Protein AF-A0A2S7XS72-F1 (afdb_monomer_lite)

Organism: NCBI:txid61644

Radius of gyration: 23.86 Å; chains: 1; bounding box: 49×43×91 Å

Secondary structure (DSSP, 8-state):
--------------------HHHHHHHHHHHHHHHHHHHHHHHH---HHHHHHHHHHHHHHHHHHHHHHHHHHHH--SS--BHHHHHHHHHHHHHHHHHHHHHHTSBTB--SSS---HHHHHHHHHHHHHHHHHHHHHHHHS-TT-B--HHHHHHHHHHHHHHHHHHHHHHHHHHHHHHHHT-

Foldseek 3Di:
DDDDDPPPPPPPPPPPPPPPPVNVVVVVVVVVVVVCVVCVCVPPPPDPVVCLVVVLVVLVVLLVVLQVLLCCLVVVDDDFRFPLSLLSNLLSPLLSLLSVVLNCLDPPHPCPDHHRDNVLSVLSNVVSVVSNVVSVVCSVPDDRRDGDDPVVSVVSNVVSVVVSVVSVCVSVVVVVVVVVVVD

pLDDT: mean 79.17, std 13.43, range [42.12, 94.75]

Structure (mmCIF, N/CA/C/O backbone):
data_AF-A0A2S7XS72-F1
#
_entry.id   AF-A0A2S7XS72-F1
#
loop_
_atom_site.group_PDB
_atom_site.id
_atom_site.type_symbol
_atom_site.label_atom_id
_atom_site.label_alt_id
_atom_site.label_comp_id
_atom_site.label_asym_id
_atom_site.label_entity_id
_atom_site.label_seq_id
_atom_site.pdbx_PDB_ins_code
_atom_site.Cartn_x
_atom_site.Cartn_y
_atom_site.Cartn_z
_atom_site.occupancy
_atom_site.B_iso_or_equiv
_atom_site.auth_seq_id
_atom_site.auth_comp_id
_atom_site.auth_asym_id
_atom_site.auth_atom_id
_atom_site.pdbx_PDB_model_num
ATOM 1 N N . MET A 1 1 ? 2.574 -27.743 67.002 1.00 42.66 1 MET A N 1
ATOM 2 C CA . MET A 1 1 ? 2.248 -29.059 66.404 1.00 42.66 1 MET A CA 1
ATOM 3 C C . MET A 1 1 ? 0.802 -28.981 65.939 1.00 42.66 1 MET A C 1
ATOM 5 O O . MET A 1 1 ? -0.018 -28.648 66.768 1.00 42.66 1 MET A O 1
ATOM 9 N N . ILE A 1 2 ? 0.384 -29.166 64.693 1.00 43.47 2 ILE A N 1
ATOM 10 C CA . ILE A 1 2 ? 1.006 -29.658 63.467 1.00 43.47 2 ILE A CA 1
ATOM 11 C C . ILE A 1 2 ? 0.304 -28.938 62.300 1.00 43.47 2 ILE A C 1
ATOM 13 O O . ILE A 1 2 ? -0.896 -28.690 62.316 1.00 43.47 2 ILE A O 1
ATOM 17 N N . TRP A 1 3 ? 1.128 -28.591 61.325 1.00 42.12 3 TRP A N 1
ATOM 18 C CA . TRP A 1 3 ? 0.842 -28.132 59.975 1.00 42.12 3 TRP A CA 1
ATOM 19 C C . TRP A 1 3 ? -0.064 -29.130 59.224 1.00 42.12 3 TRP A C 1
ATOM 21 O O . TRP A 1 3 ? 0.195 -30.327 59.277 1.00 42.12 3 TRP A O 1
ATOM 31 N N . SER A 1 4 ? -1.065 -28.678 58.470 1.00 50.19 4 SER A N 1
ATOM 32 C CA . SER A 1 4 ? -1.656 -29.501 57.403 1.00 50.19 4 SER A CA 1
ATOM 33 C C . SER A 1 4 ? -2.056 -28.606 56.239 1.00 50.19 4 SER A C 1
ATOM 35 O O . SER A 1 4 ? -3.188 -28.139 56.134 1.00 50.19 4 SER A O 1
ATOM 37 N N . SER A 1 5 ? -1.076 -28.345 55.378 1.00 50.75 5 SER A N 1
ATOM 38 C CA . SER A 1 5 ? -1.251 -27.731 54.070 1.00 50.75 5 SER A CA 1
ATOM 39 C C . SER A 1 5 ? -2.105 -28.628 53.171 1.00 50.75 5 SER A C 1
ATOM 41 O O . SER A 1 5 ? -1.666 -29.704 52.763 1.00 50.75 5 SER A O 1
ATOM 43 N N . ALA A 1 6 ? -3.294 -28.170 52.798 1.00 50.50 6 ALA A N 1
ATOM 44 C CA . ALA A 1 6 ? -3.946 -28.664 51.596 1.00 50.50 6 ALA A CA 1
ATOM 45 C C . ALA A 1 6 ? -3.226 -28.033 50.395 1.00 50.50 6 ALA A C 1
ATOM 47 O O . ALA A 1 6 ? -3.453 -26.873 50.054 1.00 50.50 6 ALA A O 1
ATOM 48 N N . SER A 1 7 ? -2.298 -28.772 49.793 1.00 51.66 7 SER A N 1
ATOM 49 C CA . SER A 1 7 ? -1.716 -28.427 48.502 1.00 51.66 7 SER A CA 1
ATOM 50 C C . SER A 1 7 ? -2.795 -28.574 47.431 1.00 51.66 7 SER A C 1
ATOM 52 O O . SER A 1 7 ? -3.026 -29.664 46.911 1.00 51.66 7 SER A O 1
ATOM 54 N N . SER A 1 8 ? -3.467 -27.471 47.087 1.00 51.75 8 SER A N 1
ATOM 55 C CA . SER A 1 8 ? -4.201 -27.396 45.827 1.00 51.75 8 SER A CA 1
ATOM 56 C C . SER A 1 8 ? -3.170 -27.498 44.707 1.00 51.75 8 SER A C 1
ATOM 58 O O . SER A 1 8 ? -2.442 -26.545 44.418 1.00 51.75 8 SER A O 1
ATOM 60 N N . THR A 1 9 ? -3.061 -28.676 44.112 1.00 53.25 9 THR A N 1
ATOM 61 C CA . THR A 1 9 ? -2.373 -28.871 42.844 1.00 53.25 9 THR A CA 1
ATOM 62 C C . THR A 1 9 ? -3.156 -28.103 41.782 1.00 53.25 9 THR A C 1
ATOM 64 O O . THR A 1 9 ? -4.076 -28.618 41.153 1.00 53.25 9 THR A O 1
ATOM 67 N N . ASP A 1 10 ? -2.814 -26.821 41.643 1.00 52.22 10 ASP A N 1
ATOM 68 C CA . ASP A 1 10 ? -3.204 -25.952 40.539 1.00 52.22 10 ASP A CA 1
ATOM 69 C C . ASP A 1 10 ? -2.641 -26.566 39.256 1.00 52.22 10 ASP A C 1
ATOM 71 O O . ASP A 1 10 ? -1.489 -26.358 38.862 1.00 52.22 10 ASP A O 1
ATOM 75 N N . ASN A 1 11 ? -3.450 -27.442 38.669 1.00 55.41 11 ASN A N 1
ATOM 76 C CA . ASN A 1 11 ? -3.185 -28.122 37.423 1.00 55.41 11 ASN A CA 1
ATOM 77 C C . ASN A 1 11 ? -3.363 -27.083 36.312 1.00 55.41 11 ASN A C 1
ATOM 79 O O . ASN A 1 11 ? -4.403 -27.019 35.656 1.00 55.41 11 ASN A O 1
ATOM 83 N N . LYS A 1 12 ? -2.365 -26.206 36.150 1.00 56.06 12 LYS A N 1
ATOM 84 C CA . LYS A 1 12 ? -2.318 -25.253 35.043 1.00 56.06 12 LYS A CA 1
ATOM 85 C C . LYS A 1 12 ? -2.417 -26.066 33.756 1.00 56.06 12 LYS A C 1
ATOM 87 O O . LYS A 1 12 ? -1.529 -26.887 33.515 1.00 56.06 12 LYS A O 1
ATOM 92 N N . PRO A 1 13 ? -3.460 -25.876 32.929 1.00 51.66 13 PRO A N 1
ATOM 93 C CA . PRO A 1 13 ? -3.551 -26.589 31.674 1.00 51.66 13 PRO A CA 1
ATOM 94 C C . PRO A 1 13 ? -2.324 -26.203 30.857 1.00 51.66 13 PRO A C 1
ATOM 96 O O . PRO A 1 13 ? -2.136 -25.039 30.490 1.00 51.66 13 PRO A O 1
ATOM 99 N N . THR A 1 14 ? -1.456 -27.182 30.618 1.00 56.00 14 THR A N 1
ATOM 100 C CA . THR A 1 14 ? -0.403 -27.077 29.622 1.00 56.00 14 THR A CA 1
ATOM 101 C C . THR A 1 14 ? -1.115 -26.709 28.331 1.00 56.00 14 THR A C 1
ATOM 103 O O . THR A 1 14 ? -1.882 -27.497 27.794 1.00 56.00 14 THR A O 1
ATOM 106 N N . ARG A 1 15 ? -0.955 -25.470 27.857 1.00 55.81 15 ARG A N 1
ATOM 107 C CA . ARG A 1 15 ? -1.409 -25.086 26.520 1.00 55.81 15 ARG A CA 1
ATOM 108 C C . ARG A 1 15 ? -0.507 -25.820 25.539 1.00 55.81 15 ARG A C 1
ATOM 110 O O . ARG A 1 15 ? 0.493 -25.279 25.081 1.00 55.81 15 ARG A O 1
ATOM 117 N N . HIS A 1 16 ? -0.806 -27.089 25.289 1.00 55.47 16 HIS A N 1
ATOM 118 C CA . HIS A 1 16 ? -0.237 -27.816 24.175 1.00 55.47 16 HIS A CA 1
ATOM 119 C C . HIS A 1 16 ? -0.634 -27.031 22.928 1.00 55.47 16 HIS A C 1
ATOM 121 O O . HIS A 1 16 ? -1.815 -26.881 22.617 1.00 55.47 16 HIS A O 1
ATOM 127 N N . LEU A 1 17 ? 0.380 -26.446 22.294 1.00 62.31 17 LEU A N 1
ATOM 128 C CA . LEU A 1 17 ? 0.328 -25.663 21.069 1.00 62.31 17 LEU A CA 1
ATOM 129 C C . LEU A 1 17 ? -0.062 -26.581 19.896 1.00 62.31 17 LEU A C 1
ATOM 131 O O . LEU A 1 17 ? 0.704 -26.771 18.957 1.00 62.31 17 LEU A O 1
ATOM 135 N N . PHE A 1 18 ? -1.233 -27.216 19.964 1.00 62.03 18 PHE A N 1
ATOM 136 C CA . PHE A 1 18 ? -1.832 -27.866 18.812 1.00 62.03 18 PHE A CA 1
ATOM 137 C C . PHE A 1 18 ? -2.265 -26.745 17.878 1.00 62.03 18 PHE A C 1
ATOM 139 O O . PHE A 1 18 ? -3.295 -26.106 18.090 1.00 62.03 18 PHE A O 1
ATOM 146 N N . LEU A 1 19 ? -1.435 -26.469 16.871 1.00 69.12 19 LEU A N 1
ATOM 147 C CA . LEU A 1 19 ? -1.840 -25.669 15.723 1.00 69.12 19 LEU A CA 1
ATOM 148 C C . LEU A 1 19 ? -3.144 -26.287 15.200 1.00 69.12 19 LEU A C 1
ATOM 150 O O . LEU A 1 19 ? -3.142 -27.468 14.838 1.00 69.12 19 LEU A O 1
ATOM 154 N N . PRO A 1 20 ? -4.273 -25.558 15.232 1.00 84.75 20 PRO A N 1
ATOM 155 C CA . PRO A 1 20 ? -5.549 -26.144 14.869 1.00 84.75 20 PRO A CA 1
ATOM 156 C C . PRO A 1 20 ? -5.460 -26.604 13.413 1.00 84.75 20 PRO A C 1
ATOM 158 O O . PRO A 1 20 ? -4.978 -25.862 12.562 1.00 84.75 20 PRO A O 1
ATOM 161 N N . LEU A 1 21 ? -5.923 -27.823 13.125 1.00 82.06 21 LEU A N 1
ATOM 162 C CA . LEU A 1 21 ? -5.938 -28.417 11.782 1.00 82.06 21 LEU A CA 1
ATOM 163 C C . LEU A 1 21 ? -6.332 -27.438 10.646 1.00 82.06 21 LEU A C 1
ATOM 165 O O . LEU A 1 21 ? -5.650 -27.442 9.621 1.00 82.06 21 LEU A O 1
ATOM 169 N N . PRO A 1 22 ? -7.343 -26.548 10.795 1.00 83.25 22 PRO A N 1
ATOM 170 C CA . PRO A 1 22 ? -7.648 -25.544 9.768 1.00 83.25 22 PRO A CA 1
ATOM 171 C C . PRO A 1 22 ? -6.499 -24.572 9.463 1.00 83.25 22 PRO A C 1
ATOM 173 O O . PRO A 1 22 ? -6.347 -24.172 8.313 1.00 83.25 22 PRO A O 1
ATOM 176 N N . LEU A 1 23 ? -5.665 -24.220 10.444 1.00 83.69 23 LEU A N 1
ATOM 177 C CA . LEU A 1 23 ? -4.516 -23.336 10.243 1.00 83.69 23 LEU A CA 1
ATOM 178 C C . LEU A 1 23 ? -3.431 -24.022 9.404 1.00 83.69 23 LEU A C 1
ATOM 180 O O . LEU A 1 23 ? -2.864 -23.405 8.509 1.00 83.69 23 LEU A O 1
ATOM 184 N N . LEU A 1 24 ? -3.186 -25.314 9.638 1.00 86.94 24 LEU A N 1
ATOM 185 C CA . LEU A 1 24 ? -2.245 -26.100 8.832 1.00 86.94 24 LEU A CA 1
ATOM 186 C C . LEU A 1 24 ? -2.716 -26.219 7.377 1.00 86.94 24 LEU A C 1
ATOM 188 O O . LEU A 1 24 ? -1.912 -26.087 6.457 1.00 86.94 24 LEU A O 1
ATOM 192 N N . ILE A 1 25 ? -4.023 -26.401 7.164 1.00 88.56 25 ILE A N 1
ATOM 193 C CA . ILE A 1 25 ? -4.627 -26.427 5.825 1.00 88.56 25 ILE A CA 1
ATOM 194 C C . ILE A 1 25 ? -4.481 -25.061 5.143 1.00 88.56 25 ILE A C 1
ATOM 196 O O . ILE A 1 25 ? -4.066 -25.000 3.988 1.00 88.56 25 ILE A O 1
ATOM 200 N N . GLN A 1 26 ? -4.766 -23.964 5.851 1.00 84.94 26 GLN A N 1
ATOM 201 C CA . GLN A 1 26 ? -4.586 -22.605 5.331 1.00 84.94 26 GLN A CA 1
ATOM 202 C C . GLN A 1 26 ? -3.127 -22.324 4.951 1.00 84.94 26 GLN A C 1
ATOM 204 O O . GLN A 1 26 ? -2.874 -21.789 3.872 1.00 84.94 26 GLN A O 1
ATOM 209 N N . MET A 1 27 ? -2.168 -22.728 5.791 1.00 87.69 27 MET A N 1
ATOM 210 C CA . MET A 1 27 ? -0.738 -22.595 5.496 1.00 87.69 27 MET A CA 1
ATOM 211 C C . MET A 1 27 ? -0.342 -23.417 4.266 1.00 87.69 27 MET A C 1
ATOM 213 O O . MET A 1 27 ? 0.329 -22.895 3.380 1.00 87.69 27 MET A O 1
ATOM 217 N N . GLY A 1 28 ? -0.796 -24.670 4.170 1.00 90.88 28 GLY A N 1
ATOM 218 C CA . GLY A 1 28 ? -0.526 -25.528 3.016 1.00 90.88 28 GLY A CA 1
ATOM 219 C C . GLY A 1 28 ? -1.088 -24.959 1.712 1.00 90.88 28 GLY A C 1
ATOM 220 O O . GLY A 1 28 ? -0.399 -24.956 0.696 1.00 90.88 28 GLY A O 1
ATOM 221 N N . LEU A 1 29 ? -2.304 -24.411 1.748 1.00 90.81 29 LEU A N 1
ATOM 222 C CA . LEU A 1 29 ? -2.950 -23.804 0.584 1.00 90.81 29 LEU A CA 1
ATOM 223 C C . LEU A 1 29 ? -2.238 -22.512 0.157 1.00 90.81 29 LEU A C 1
ATOM 225 O O . LEU A 1 29 ? -1.989 -22.319 -1.031 1.00 90.81 29 LEU A O 1
ATOM 229 N N . ALA A 1 30 ? -1.834 -21.670 1.114 1.00 87.75 30 ALA A N 1
ATOM 230 C CA . ALA A 1 30 ? -1.057 -20.463 0.839 1.00 87.75 30 ALA A CA 1
ATOM 231 C C . ALA A 1 30 ? 0.314 -20.785 0.216 1.00 87.75 30 ALA A C 1
ATOM 233 O O . ALA A 1 30 ? 0.698 -20.167 -0.776 1.00 87.75 30 ALA A O 1
ATOM 234 N N . VAL A 1 31 ? 1.027 -21.783 0.751 1.00 92.00 31 VAL A N 1
ATOM 235 C CA . VAL A 1 31 ? 2.312 -22.244 0.200 1.00 92.00 31 VAL A CA 1
ATOM 236 C C . VAL A 1 31 ? 2.124 -22.865 -1.184 1.00 92.00 31 VAL A C 1
ATOM 238 O O . VAL A 1 31 ? 2.888 -22.559 -2.095 1.00 92.00 31 VAL A O 1
ATOM 241 N N . GLY A 1 32 ? 1.092 -23.691 -1.372 1.00 91.69 32 GLY A N 1
ATOM 242 C CA . GLY A 1 32 ? 0.774 -24.295 -2.666 1.00 91.69 32 GLY A CA 1
ATOM 243 C C . GLY A 1 32 ? 0.473 -23.247 -3.738 1.00 91.69 32 GLY A C 1
ATOM 244 O O . GLY A 1 32 ? 1.019 -23.321 -4.836 1.00 91.69 32 GLY A O 1
ATOM 245 N N . LEU A 1 33 ? -0.325 -22.229 -3.403 1.00 88.88 33 LEU A N 1
ATOM 246 C CA . LEU A 1 33 ? -0.602 -21.103 -4.295 1.00 88.88 33 LEU A CA 1
ATOM 247 C C . LEU A 1 33 ? 0.670 -20.302 -4.608 1.00 88.88 33 LEU A C 1
ATOM 249 O O . LEU A 1 33 ? 0.903 -19.962 -5.764 1.00 88.88 33 LEU A O 1
ATOM 253 N N . PHE A 1 34 ? 1.511 -20.031 -3.605 1.00 86.62 34 PHE A N 1
ATOM 254 C CA . PHE A 1 34 ? 2.785 -19.335 -3.801 1.00 86.62 34 PHE A CA 1
ATOM 255 C C . PHE A 1 34 ? 3.711 -20.094 -4.761 1.00 86.62 34 PHE A C 1
ATOM 257 O O . PHE A 1 34 ? 4.247 -19.503 -5.698 1.00 86.62 34 PHE A O 1
ATOM 264 N N . LEU A 1 35 ? 3.858 -21.409 -4.569 1.00 88.81 35 LEU A N 1
ATOM 265 C CA . LEU A 1 35 ? 4.661 -22.261 -5.446 1.00 88.81 35 LEU A CA 1
ATOM 266 C C . LEU A 1 35 ? 4.087 -22.319 -6.862 1.00 88.81 35 LEU A C 1
ATOM 268 O O . LEU A 1 35 ? 4.847 -22.210 -7.818 1.00 88.81 35 LEU A O 1
ATOM 272 N N . LEU A 1 36 ? 2.764 -22.436 -7.003 1.00 86.69 36 LEU A N 1
ATOM 273 C CA . LEU A 1 36 ? 2.092 -22.421 -8.302 1.00 86.69 36 LEU A CA 1
ATOM 274 C C . LEU A 1 36 ? 2.396 -21.127 -9.067 1.00 86.69 36 LEU A C 1
ATOM 276 O O . LEU A 1 36 ? 2.786 -21.189 -10.228 1.00 86.69 36 LEU A O 1
ATOM 280 N N . VAL A 1 37 ? 2.259 -19.969 -8.415 1.00 83.00 37 VAL A N 1
ATOM 281 C CA . VAL A 1 37 ? 2.525 -18.656 -9.028 1.00 83.00 37 VAL A CA 1
ATOM 282 C C . VAL A 1 37 ? 4.001 -18.500 -9.401 1.00 83.00 37 VAL A C 1
ATOM 284 O O . VAL A 1 37 ? 4.295 -17.933 -10.447 1.00 83.00 37 VAL A O 1
ATOM 287 N N . MET A 1 38 ? 4.925 -19.031 -8.595 1.00 81.12 38 MET A N 1
ATOM 288 C CA . MET A 1 38 ? 6.363 -19.028 -8.901 1.00 81.12 38 MET A CA 1
ATOM 289 C C . MET A 1 38 ? 6.734 -19.951 -10.069 1.00 81.12 38 MET A C 1
ATOM 291 O O . MET A 1 38 ? 7.652 -19.638 -10.823 1.00 81.12 38 MET A O 1
ATOM 295 N N . LEU A 1 39 ? 6.042 -21.082 -10.229 1.00 82.56 39 LEU A N 1
ATOM 296 C CA . LEU A 1 39 ? 6.312 -22.056 -11.291 1.00 82.56 39 LEU A CA 1
ATOM 297 C C . LEU A 1 39 ? 5.618 -21.703 -12.612 1.00 82.56 39 LEU A C 1
ATOM 299 O O . LEU A 1 39 ? 6.140 -22.037 -13.669 1.00 82.56 39 LEU A O 1
ATOM 303 N N . LEU A 1 40 ? 4.475 -21.013 -12.580 1.00 79.94 40 LEU A N 1
ATOM 304 C CA . LEU A 1 40 ? 3.679 -20.669 -13.765 1.00 79.94 40 LEU A CA 1
ATOM 305 C C . LEU A 1 40 ? 4.493 -20.027 -14.914 1.00 79.94 40 LEU A C 1
ATOM 307 O O . LEU A 1 40 ? 4.327 -20.466 -16.053 1.00 79.94 40 LEU A O 1
ATOM 311 N N . PRO A 1 41 ? 5.396 -19.052 -14.669 1.00 73.31 41 PRO A N 1
ATOM 312 C CA . PRO A 1 41 ? 6.177 -18.415 -15.728 1.00 73.31 41 PRO A CA 1
ATOM 313 C C . PRO A 1 41 ? 7.095 -19.402 -16.450 1.00 73.31 41 PRO A C 1
ATOM 315 O O . PRO A 1 41 ? 7.246 -19.315 -17.662 1.00 73.31 41 PRO A O 1
ATOM 318 N N . VAL A 1 42 ? 7.655 -20.369 -15.713 1.00 72.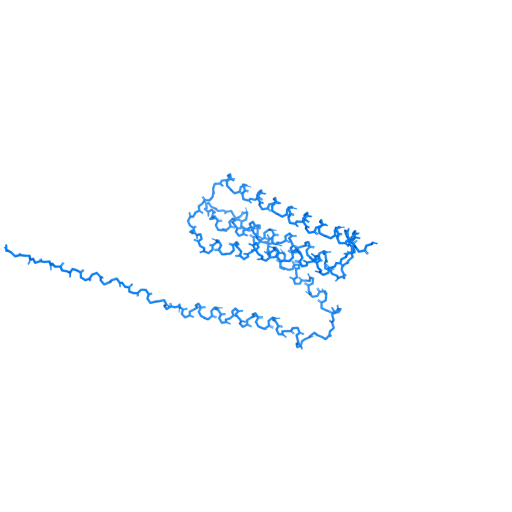31 42 VAL A N 1
ATOM 319 C CA . VAL A 1 42 ? 8.590 -21.377 -16.237 1.00 72.31 42 VAL A CA 1
ATOM 320 C C . VAL A 1 42 ? 7.914 -22.302 -17.250 1.00 72.31 42 VAL A C 1
ATOM 322 O O . VAL A 1 42 ? 8.574 -22.795 -18.158 1.00 72.31 42 VAL A O 1
ATOM 325 N N . PHE A 1 43 ? 6.605 -22.536 -17.115 1.00 68.94 43 PHE A N 1
ATOM 326 C CA . PHE A 1 43 ? 5.867 -23.461 -17.982 1.00 68.94 43 PHE A CA 1
ATOM 327 C C . PHE A 1 43 ? 5.077 -22.784 -19.104 1.00 68.94 43 PHE A C 1
ATOM 329 O O . PHE A 1 43 ? 4.659 -23.472 -20.030 1.00 68.94 43 PHE A O 1
ATOM 336 N N . VAL A 1 44 ? 4.817 -21.477 -19.007 1.00 70.50 44 VAL A N 1
ATOM 337 C CA . VAL A 1 44 ? 3.849 -20.785 -19.880 1.00 70.50 44 VAL A CA 1
ATOM 338 C C . VAL A 1 44 ? 4.485 -19.658 -20.702 1.00 70.50 44 VAL A C 1
ATOM 340 O O . VAL A 1 44 ? 3.903 -19.243 -21.702 1.00 70.50 44 VAL A O 1
ATOM 343 N N . ILE A 1 45 ? 5.656 -19.141 -20.315 1.00 65.25 45 ILE A N 1
ATOM 344 C CA . ILE A 1 45 ? 6.190 -17.890 -20.869 1.00 65.25 45 ILE A CA 1
ATOM 345 C C . ILE A 1 45 ? 7.556 -18.130 -21.518 1.00 65.25 45 ILE A C 1
ATOM 347 O O . ILE A 1 45 ? 8.556 -18.294 -20.827 1.00 65.25 45 ILE A O 1
ATOM 351 N N . GLU A 1 46 ? 7.594 -18.101 -22.852 1.00 65.75 46 GLU A N 1
ATOM 352 C CA . GLU A 1 46 ? 8.834 -18.206 -23.640 1.00 65.75 46 GLU A CA 1
ATOM 353 C C . GLU A 1 46 ? 9.477 -16.835 -23.937 1.00 65.75 46 GLU A C 1
ATOM 355 O O . GLU A 1 46 ? 10.694 -16.762 -24.076 1.00 65.75 46 GLU A O 1
ATOM 360 N N . ASP A 1 47 ? 8.692 -15.743 -23.967 1.00 70.19 47 ASP A N 1
ATOM 361 C CA . ASP A 1 47 ? 9.151 -14.411 -24.398 1.00 70.19 47 ASP A CA 1
ATOM 362 C C . ASP A 1 47 ? 8.802 -13.268 -23.426 1.00 70.19 47 ASP A C 1
ATOM 364 O O . ASP A 1 47 ? 7.657 -13.090 -22.996 1.00 70.19 47 ASP A O 1
ATOM 368 N N . LEU A 1 48 ? 9.792 -12.408 -23.156 1.00 63.66 48 LEU A N 1
ATOM 369 C CA . LEU A 1 48 ? 9.701 -11.288 -22.206 1.00 63.66 48 LEU A CA 1
ATOM 370 C C . LEU A 1 48 ? 8.765 -10.157 -22.685 1.00 63.66 48 LEU A 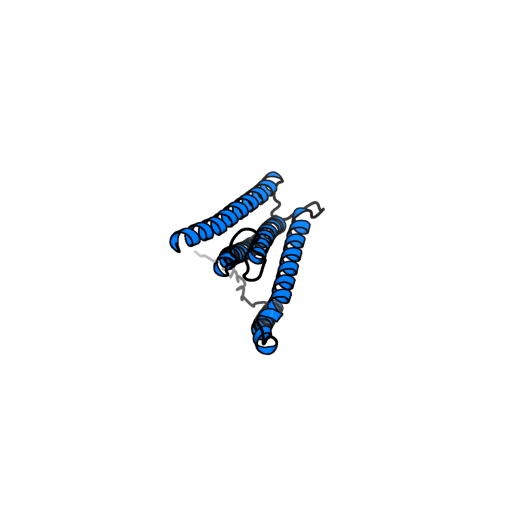C 1
ATOM 372 O O . LEU A 1 48 ? 8.134 -9.481 -21.873 1.00 63.66 48 LEU A O 1
ATOM 376 N N . HIS A 1 49 ? 8.629 -9.972 -24.002 1.00 66.25 49 HIS A N 1
ATOM 377 C CA . HIS A 1 49 ? 7.760 -8.946 -24.594 1.00 66.25 49 HIS A CA 1
ATOM 378 C C . HIS A 1 49 ? 6.269 -9.253 -24.415 1.00 66.25 49 HIS A C 1
ATOM 380 O O . HIS A 1 49 ? 5.473 -8.338 -24.201 1.00 66.25 49 HIS A O 1
ATOM 386 N N . SER A 1 50 ? 5.895 -10.533 -24.443 1.00 70.62 50 SER A N 1
ATOM 387 C CA . SER A 1 50 ? 4.512 -10.980 -24.237 1.00 70.62 50 SER A CA 1
ATOM 388 C C . SER A 1 50 ? 4.088 -10.909 -22.766 1.00 70.62 50 SER A C 1
ATOM 390 O O . SER A 1 50 ? 2.899 -10.815 -22.467 1.00 70.62 50 SER A O 1
ATOM 392 N N . TYR A 1 51 ? 5.049 -10.915 -21.836 1.00 75.69 51 TYR A N 1
ATOM 393 C CA . TYR A 1 51 ? 4.798 -10.849 -20.394 1.00 75.69 51 TYR A CA 1
ATOM 394 C C . TYR A 1 51 ? 4.532 -9.427 -19.882 1.00 75.69 51 TYR A C 1
ATOM 396 O O . TYR A 1 51 ? 3.781 -9.248 -18.925 1.00 75.69 51 TYR A O 1
ATOM 404 N N . LEU A 1 52 ? 5.106 -8.408 -20.527 1.00 78.62 52 LEU A N 1
ATOM 405 C CA . LEU A 1 52 ? 5.047 -7.020 -20.058 1.00 78.62 52 LEU A CA 1
ATOM 406 C C . LEU A 1 52 ? 3.609 -6.475 -19.893 1.00 78.62 52 LEU A C 1
ATOM 408 O O . LEU A 1 52 ? 3.311 -5.893 -18.848 1.00 78.62 52 LEU A O 1
ATOM 412 N N . PRO A 1 53 ? 2.676 -6.688 -20.847 1.00 81.38 53 PRO A N 1
ATOM 413 C CA . PRO A 1 53 ? 1.290 -6.245 -20.687 1.00 81.38 53 PRO A CA 1
ATOM 414 C C . PRO A 1 53 ? 0.560 -6.971 -19.552 1.00 81.38 53 PRO A C 1
ATOM 416 O O . PRO A 1 53 ? -0.205 -6.352 -18.814 1.00 81.38 53 PRO A O 1
ATOM 419 N N . LEU A 1 54 ? 0.814 -8.274 -19.389 1.00 82.62 54 LEU A N 1
ATOM 420 C CA . LEU A 1 54 ? 0.223 -9.078 -18.320 1.00 82.62 54 LEU A CA 1
ATOM 421 C C . LEU A 1 54 ? 0.748 -8.642 -16.947 1.00 82.62 54 LEU A C 1
ATOM 423 O O . LEU A 1 54 ? -0.039 -8.506 -16.013 1.00 82.62 54 LEU A O 1
ATOM 427 N N . HIS A 1 55 ? 2.048 -8.367 -16.835 1.00 81.50 55 HIS A N 1
ATOM 428 C CA . HIS A 1 55 ? 2.666 -7.831 -15.625 1.00 81.50 55 HIS A CA 1
ATOM 429 C C . HIS A 1 55 ? 2.023 -6.502 -15.212 1.00 81.50 55 HIS A C 1
ATOM 431 O O . HIS A 1 55 ? 1.537 -6.381 -14.089 1.00 81.50 55 HIS A O 1
ATOM 437 N N . ASN A 1 56 ? 1.924 -5.552 -16.146 1.00 84.69 56 ASN A N 1
ATOM 438 C CA . ASN A 1 56 ? 1.304 -4.250 -15.894 1.00 84.69 56 ASN A CA 1
ATOM 439 C C . ASN A 1 56 ? -0.179 -4.372 -15.515 1.00 84.69 56 ASN A C 1
ATOM 441 O O . ASN A 1 56 ? -0.658 -3.639 -14.652 1.00 84.69 56 ASN A O 1
ATOM 445 N N . LEU A 1 57 ? -0.915 -5.306 -16.129 1.00 87.56 57 LEU A N 1
ATOM 446 C CA . LEU A 1 57 ? -2.311 -5.567 -15.780 1.00 87.56 57 LEU A CA 1
ATOM 447 C C . LEU A 1 57 ? -2.443 -6.103 -14.350 1.00 87.56 57 LEU A C 1
ATOM 449 O O . LEU A 1 57 ? -3.273 -5.612 -13.587 1.00 87.56 57 LEU A O 1
ATOM 453 N N . LEU A 1 58 ? -1.631 -7.097 -13.978 1.00 86.56 58 LEU A N 1
ATOM 454 C CA . LEU A 1 58 ? -1.629 -7.657 -12.625 1.00 86.56 58 LEU A CA 1
ATOM 455 C C . LEU A 1 58 ? -1.230 -6.609 -11.584 1.00 86.56 58 LEU A C 1
ATOM 457 O O . LEU A 1 58 ? -1.825 -6.555 -10.506 1.00 86.56 58 LEU A O 1
ATOM 461 N N . GLU A 1 59 ? -0.269 -5.751 -11.913 1.00 87.94 59 GLU A N 1
ATOM 462 C CA . GLU A 1 59 ? 0.146 -4.664 -11.036 1.00 87.94 59 GLU A CA 1
ATOM 463 C C . GLU A 1 59 ? -0.969 -3.622 -10.865 1.00 87.94 59 GLU A C 1
ATOM 465 O O . GLU A 1 59 ? -1.321 -3.282 -9.735 1.00 87.94 59 GLU A O 1
ATOM 470 N N . ALA A 1 60 ? -1.636 -3.217 -11.950 1.00 90.06 60 ALA A N 1
ATOM 471 C CA . ALA A 1 60 ? -2.787 -2.315 -11.893 1.00 90.06 60 ALA A CA 1
ATOM 472 C C . ALA A 1 60 ? -3.952 -2.889 -11.067 1.00 90.06 60 ALA A C 1
ATOM 474 O O . ALA A 1 60 ? -4.564 -2.169 -10.273 1.00 90.06 60 ALA A O 1
ATOM 475 N N . LEU A 1 61 ? -4.245 -4.187 -11.204 1.00 92.62 61 LEU A N 1
ATOM 476 C CA . LEU A 1 61 ? -5.263 -4.869 -10.397 1.00 92.62 61 LEU A CA 1
ATOM 477 C C . LEU A 1 61 ? -4.885 -4.899 -8.909 1.00 92.62 61 LEU A C 1
ATOM 479 O O . LEU A 1 61 ? -5.743 -4.661 -8.056 1.00 92.62 61 LEU A O 1
ATOM 483 N N . SER A 1 62 ? -3.611 -5.139 -8.590 1.00 91.94 62 SER A N 1
ATOM 484 C CA . SER A 1 62 ? -3.098 -5.099 -7.214 1.00 91.94 62 SER A CA 1
ATOM 485 C C . SER A 1 62 ? -3.224 -3.699 -6.604 1.00 91.94 62 SER A C 1
ATOM 487 O O . SER A 1 62 ? -3.722 -3.554 -5.485 1.00 91.94 62 SER A O 1
ATOM 489 N N . ILE A 1 63 ? -2.851 -2.655 -7.352 1.00 92.81 63 ILE A N 1
ATOM 490 C CA . ILE A 1 63 ? -2.990 -1.253 -6.931 1.00 92.81 63 ILE A CA 1
ATOM 491 C C . ILE A 1 63 ? -4.466 -0.912 -6.691 1.00 92.81 63 ILE A C 1
ATOM 493 O O . ILE A 1 63 ? -4.808 -0.337 -5.656 1.00 92.81 63 ILE A O 1
ATOM 497 N N . ALA A 1 64 ? -5.362 -1.308 -7.601 1.00 94.75 64 ALA A N 1
ATOM 498 C CA . ALA A 1 64 ? -6.798 -1.084 -7.451 1.00 94.75 64 ALA A CA 1
ATOM 499 C C . ALA A 1 64 ? -7.355 -1.761 -6.188 1.00 94.75 64 ALA A C 1
ATOM 501 O O . ALA A 1 64 ? -8.082 -1.127 -5.422 1.00 94.75 64 ALA A O 1
ATOM 502 N N . ALA A 1 65 ? -6.970 -3.012 -5.921 1.00 93.81 65 ALA A N 1
ATOM 503 C CA . ALA A 1 65 ? -7.361 -3.723 -4.706 1.00 93.81 65 ALA A CA 1
ATOM 504 C C . ALA A 1 65 ? -6.831 -3.031 -3.437 1.00 93.81 65 ALA A C 1
ATOM 506 O O . ALA A 1 65 ? -7.576 -2.855 -2.472 1.00 93.81 65 ALA A O 1
ATOM 507 N N . ALA A 1 66 ? -5.577 -2.572 -3.439 1.00 93.38 66 ALA A N 1
ATOM 508 C CA . ALA A 1 66 ? -4.994 -1.835 -2.320 1.00 93.38 66 ALA A CA 1
ATOM 509 C C . ALA A 1 66 ? -5.720 -0.499 -2.056 1.00 93.38 66 ALA A C 1
ATOM 511 O O . ALA A 1 66 ? -6.010 -0.164 -0.904 1.00 93.38 66 ALA A O 1
ATOM 512 N N . LEU A 1 67 ? -6.112 0.227 -3.109 1.00 94.00 67 LEU A N 1
ATOM 513 C CA . LEU A 1 67 ? -6.937 1.435 -2.995 1.00 94.00 67 LEU A CA 1
ATOM 514 C C . LEU A 1 67 ? -8.362 1.130 -2.513 1.00 94.00 67 LEU A C 1
ATOM 516 O O . LEU A 1 67 ? -8.924 1.912 -1.744 1.00 94.00 67 LEU A O 1
ATOM 520 N N . MET A 1 68 ? -8.949 -0.007 -2.896 1.00 93.25 68 MET A N 1
ATOM 521 C CA . MET A 1 68 ? -10.228 -0.464 -2.339 1.00 93.25 68 MET A CA 1
ATOM 522 C C . MET A 1 68 ? -10.116 -0.744 -0.838 1.00 93.25 68 MET A C 1
ATOM 524 O O . MET A 1 68 ? -10.962 -0.298 -0.067 1.00 93.25 68 MET A O 1
ATOM 528 N N . ILE A 1 69 ? -9.049 -1.412 -0.392 1.00 92.06 69 ILE A N 1
ATOM 529 C CA . ILE A 1 69 ? -8.802 -1.654 1.038 1.00 92.06 69 ILE A CA 1
ATOM 530 C C . ILE A 1 69 ? -8.663 -0.325 1.787 1.00 92.06 69 ILE A C 1
ATOM 532 O O . ILE A 1 69 ? -9.278 -0.148 2.842 1.00 92.06 69 ILE A O 1
ATOM 536 N N . PHE A 1 70 ? -7.909 0.630 1.232 1.00 92.88 70 PHE A N 1
ATOM 537 C CA . PHE A 1 70 ? -7.792 1.964 1.813 1.00 92.88 70 PHE A CA 1
ATOM 538 C C . PHE A 1 70 ? -9.140 2.675 1.881 1.00 92.88 70 PHE A C 1
ATOM 540 O O . PHE A 1 70 ? -9.511 3.155 2.944 1.00 92.88 70 PHE A O 1
ATOM 547 N N . THR A 1 71 ? -9.894 2.733 0.786 1.00 91.12 71 THR A N 1
ATOM 548 C CA . THR A 1 71 ? -11.176 3.450 0.744 1.00 91.12 71 THR A CA 1
ATOM 549 C C . THR A 1 71 ? -12.206 2.821 1.675 1.00 91.12 71 THR A C 1
ATOM 551 O O . THR A 1 71 ? -12.818 3.538 2.461 1.00 91.12 71 THR A O 1
ATOM 554 N N . VAL A 1 72 ? -12.348 1.495 1.687 1.00 89.38 72 VAL A N 1
ATOM 555 C CA . VAL A 1 72 ? -13.249 0.798 2.615 1.00 89.38 72 VAL A CA 1
ATOM 556 C C . VAL A 1 72 ? -12.800 1.006 4.060 1.00 89.38 72 VAL A C 1
ATOM 558 O O . VAL A 1 72 ? -13.603 1.411 4.896 1.00 89.38 72 VAL A O 1
ATOM 561 N N . GLY A 1 73 ? -11.519 0.807 4.375 1.00 87.12 73 GLY A N 1
ATOM 562 C CA . GLY A 1 73 ? -11.005 0.996 5.734 1.00 87.12 73 GLY A CA 1
ATOM 563 C C . GLY A 1 73 ? -11.056 2.457 6.203 1.00 87.12 73 GLY A C 1
ATOM 564 O O . GLY A 1 73 ? -11.315 2.727 7.379 1.00 87.12 73 GLY A O 1
ATOM 565 N N . TRP A 1 74 ? -10.877 3.413 5.287 1.00 86.19 74 TRP A N 1
ATOM 566 C CA . TRP A 1 74 ? -10.864 4.846 5.570 1.00 86.19 74 TRP A CA 1
ATOM 567 C C . TRP A 1 74 ? -12.253 5.501 5.555 1.00 86.19 74 TRP A C 1
ATOM 569 O O . TRP A 1 74 ? -12.458 6.492 6.259 1.00 86.19 74 TRP A O 1
ATOM 579 N N . PHE A 1 75 ? -13.233 4.961 4.838 1.00 83.31 75 PHE A N 1
ATOM 580 C CA . PHE A 1 75 ? -14.590 5.519 4.768 1.00 83.31 75 PHE A CA 1
ATOM 581 C C . PHE A 1 75 ? -15.662 4.635 5.401 1.00 83.31 75 PHE A C 1
ATOM 583 O O . PHE A 1 75 ? -16.803 5.073 5.448 1.00 83.31 75 PHE A O 1
ATOM 590 N N . SER A 1 76 ? -15.324 3.455 5.944 1.00 76.00 76 SER A N 1
ATOM 591 C CA . SER A 1 76 ? -16.300 2.557 6.583 1.00 76.00 76 SER A CA 1
ATOM 592 C C . SER A 1 76 ? -17.262 3.324 7.503 1.00 76.00 76 SER A C 1
ATOM 594 O O . SER A 1 76 ? -16.844 3.961 8.481 1.00 76.00 76 SER A O 1
ATOM 596 N N . PHE A 1 77 ? -18.540 3.288 7.113 1.00 55.09 77 PHE A N 1
ATOM 597 C CA . PHE A 1 77 ? -19.662 4.032 7.676 1.00 55.09 77 PHE A CA 1
ATOM 598 C C . PHE A 1 77 ? -20.284 3.221 8.823 1.00 55.09 77 PHE A C 1
ATOM 600 O O . PHE A 1 77 ? -21.294 2.546 8.647 1.00 55.09 77 PHE A O 1
ATOM 607 N N . GLY A 1 78 ? -19.662 3.227 10.005 1.00 53.12 78 GLY A N 1
ATOM 608 C CA . GLY A 1 78 ? -20.181 2.489 11.161 1.00 53.12 78 GLY A CA 1
ATOM 609 C C . GLY A 1 78 ? -19.475 2.826 12.474 1.00 53.12 78 GLY A C 1
ATOM 610 O O . GLY A 1 78 ? -18.277 3.101 12.500 1.00 53.12 78 GLY A O 1
ATOM 611 N N . HIS A 1 79 ? -20.229 2.833 13.576 1.00 52.53 79 HIS A N 1
ATOM 612 C CA . HIS A 1 79 ? -19.903 3.546 14.819 1.00 52.53 79 HIS A CA 1
ATOM 613 C C . HIS A 1 79 ? -18.742 3.020 15.683 1.00 52.53 79 HIS A C 1
ATOM 615 O O . HIS A 1 79 ? -18.470 3.603 16.727 1.00 52.53 79 HIS A O 1
ATOM 621 N N . ILE A 1 80 ? -17.989 2.001 15.274 1.00 56.22 80 ILE A N 1
ATOM 622 C CA . ILE A 1 80 ? -16.805 1.545 16.017 1.00 56.22 80 ILE A CA 1
ATOM 623 C C . ILE A 1 80 ? -15.740 1.147 15.001 1.00 56.22 80 ILE A C 1
ATOM 625 O O . ILE A 1 80 ? -15.767 0.050 14.451 1.00 56.22 80 ILE A O 1
ATOM 629 N N . ARG A 1 81 ? -14.812 2.066 14.714 1.00 69.88 81 ARG A N 1
ATOM 630 C CA . ARG A 1 81 ? -13.723 1.802 13.768 1.00 69.88 81 ARG A CA 1
ATOM 631 C C . ARG A 1 81 ? -12.463 1.405 14.518 1.00 69.88 81 ARG A C 1
ATOM 633 O O . ARG A 1 81 ? -11.881 2.230 15.225 1.00 69.88 81 ARG A O 1
ATOM 640 N N . SER A 1 82 ? -12.093 0.135 14.382 1.00 78.00 82 SER A N 1
ATOM 641 C CA . SER A 1 82 ? -10.932 -0.444 15.049 1.00 78.00 82 SER A CA 1
ATOM 642 C C . SER A 1 82 ? -9.635 0.158 14.511 1.00 78.00 82 SER A C 1
ATOM 644 O O . SER A 1 82 ? -9.498 0.468 13.323 1.00 78.00 82 SER A O 1
ATOM 646 N N . ALA A 1 83 ? -8.660 0.317 15.401 1.00 81.81 83 ALA A N 1
ATOM 647 C CA . ALA A 1 83 ? -7.324 0.796 15.077 1.00 81.81 83 ALA A CA 1
ATOM 648 C C . ALA A 1 83 ? -6.647 -0.056 13.990 1.00 81.81 83 ALA A C 1
ATOM 650 O O . ALA A 1 83 ? -5.911 0.485 13.170 1.00 81.81 83 ALA A O 1
ATOM 651 N N . HIS A 1 84 ? -6.953 -1.359 13.933 1.00 85.94 84 HIS A N 1
ATOM 652 C CA . HIS A 1 84 ? -6.385 -2.288 12.949 1.00 85.94 84 HIS A CA 1
ATOM 653 C C . HIS A 1 84 ? -6.785 -1.913 11.536 1.00 85.94 84 HIS A C 1
ATOM 655 O O . HIS A 1 84 ? -5.931 -1.785 10.668 1.00 85.94 84 HIS A O 1
ATOM 661 N N . LEU A 1 85 ? -8.085 -1.697 11.315 1.00 85.69 85 LEU A N 1
ATOM 662 C CA . LEU A 1 85 ? -8.602 -1.349 9.997 1.00 85.69 85 LEU A CA 1
ATOM 663 C C . LEU A 1 85 ? -8.012 -0.025 9.518 1.00 85.69 85 LEU A C 1
ATOM 665 O O . LEU A 1 85 ? -7.684 0.106 8.344 1.00 85.69 85 LEU A O 1
ATOM 669 N N . GLN A 1 86 ? -7.820 0.933 10.429 1.00 88.12 86 GLN A N 1
ATOM 670 C CA . GLN A 1 86 ? -7.197 2.210 10.095 1.00 88.12 86 GLN A CA 1
ATOM 671 C C . GLN A 1 86 ? -5.720 2.054 9.714 1.00 88.12 86 GLN A C 1
ATOM 673 O O . GLN A 1 86 ? -5.271 2.662 8.746 1.00 88.12 86 GLN A O 1
ATOM 678 N N . LEU A 1 87 ? -4.975 1.249 10.475 1.00 89.31 87 LEU A N 1
ATOM 679 C CA . LEU A 1 87 ? -3.561 0.990 10.233 1.00 89.31 87 LEU A CA 1
ATOM 680 C C . LEU A 1 87 ? -3.361 0.257 8.902 1.00 89.31 87 LEU A C 1
ATOM 682 O O . LEU A 1 87 ? -2.552 0.703 8.089 1.00 89.31 87 LEU A O 1
ATOM 686 N N . LEU A 1 88 ? -4.141 -0.801 8.643 1.00 90.69 88 LEU A N 1
ATOM 687 C CA . LEU A 1 88 ? -4.125 -1.497 7.356 1.00 90.69 88 LEU A CA 1
ATOM 688 C C . LEU A 1 88 ? -4.478 -0.542 6.218 1.00 90.69 88 LEU A C 1
ATOM 690 O O . LEU A 1 88 ? -3.756 -0.506 5.229 1.00 90.69 88 LEU A O 1
ATOM 694 N N . ALA A 1 89 ? -5.538 0.260 6.356 1.00 91.31 89 ALA A N 1
ATOM 695 C CA . ALA A 1 89 ? -5.938 1.202 5.316 1.00 91.31 89 ALA A CA 1
ATOM 696 C C . ALA A 1 89 ? -4.774 2.122 4.918 1.00 91.31 89 ALA A C 1
ATOM 698 O O . ALA A 1 89 ? -4.433 2.207 3.739 1.00 91.31 89 ALA A O 1
ATOM 699 N N . CYS A 1 90 ? -4.122 2.766 5.890 1.00 92.06 90 CYS A N 1
ATOM 700 C CA . CYS A 1 90 ? -3.004 3.661 5.604 1.00 92.06 90 CYS A CA 1
ATOM 701 C C . CYS A 1 90 ? -1.791 2.923 5.007 1.00 92.06 90 CYS A C 1
ATOM 703 O O . CYS A 1 90 ? -1.130 3.453 4.115 1.00 92.06 90 CYS A O 1
ATOM 705 N N . ALA A 1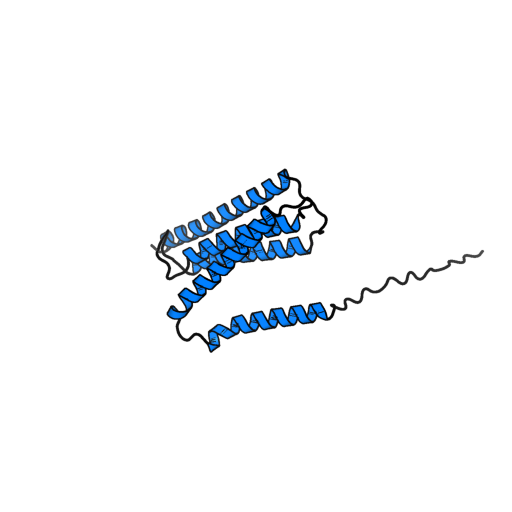 91 ? -1.504 1.699 5.455 1.00 93.31 91 ALA A N 1
ATOM 706 C CA . ALA A 1 91 ? -0.408 0.899 4.914 1.00 93.31 91 ALA A CA 1
ATOM 707 C C . ALA A 1 91 ? -0.652 0.467 3.461 1.00 93.31 91 ALA A C 1
ATOM 709 O O . ALA A 1 91 ? 0.248 0.577 2.631 1.00 93.31 91 ALA A O 1
ATOM 710 N N . PHE A 1 92 ? -1.872 0.032 3.133 1.00 93.50 92 PHE A N 1
ATOM 711 C CA . PHE A 1 92 ? -2.250 -0.325 1.763 1.00 93.50 92 PHE A CA 1
ATOM 712 C C . PHE A 1 92 ? -2.291 0.894 0.840 1.00 93.50 92 PHE A C 1
ATOM 714 O O . PHE A 1 92 ? -1.945 0.774 -0.329 1.00 93.50 92 PHE A O 1
ATOM 721 N N . PHE A 1 93 ? -2.622 2.079 1.354 1.00 94.38 93 PHE A N 1
ATOM 722 C CA . PHE A 1 93 ? -2.501 3.318 0.588 1.00 94.38 93 PHE A CA 1
ATOM 723 C C . PHE A 1 93 ? -1.045 3.667 0.253 1.00 94.38 93 PHE A C 1
ATOM 725 O O . PHE A 1 93 ? -0.735 4.029 -0.886 1.00 94.38 93 PHE A O 1
ATOM 732 N N . ALA A 1 94 ? -0.140 3.509 1.224 1.00 93.12 94 ALA A N 1
ATOM 733 C CA . ALA A 1 94 ? 1.290 3.688 0.994 1.00 93.12 94 ALA A CA 1
ATOM 734 C C . ALA A 1 94 ? 1.835 2.678 -0.019 1.00 93.12 94 ALA A C 1
ATOM 736 O O . ALA A 1 94 ? 2.524 3.078 -0.955 1.00 93.12 94 ALA A O 1
ATOM 737 N N . ALA A 1 95 ? 1.468 1.402 0.117 1.00 93.69 95 ALA A N 1
ATOM 738 C CA . ALA A 1 95 ? 1.842 0.364 -0.835 1.00 93.69 95 ALA A CA 1
ATOM 739 C C . ALA A 1 95 ? 1.306 0.657 -2.243 1.00 93.69 95 ALA A C 1
ATOM 741 O O . ALA A 1 95 ? 2.089 0.659 -3.179 1.00 93.69 95 ALA A O 1
ATOM 742 N N . ALA A 1 96 ? 0.026 1.019 -2.391 1.00 93.38 96 ALA A N 1
ATOM 743 C CA . ALA A 1 96 ? -0.566 1.362 -3.688 1.00 93.38 96 ALA A CA 1
ATOM 744 C C . ALA A 1 96 ? 0.168 2.516 -4.389 1.00 93.38 96 ALA A C 1
ATOM 746 O O . ALA A 1 96 ? 0.376 2.483 -5.599 1.00 93.38 96 ALA A O 1
ATOM 747 N N . THR A 1 97 ? 0.568 3.539 -3.628 1.00 92.31 97 THR A N 1
ATOM 748 C CA . THR A 1 97 ? 1.279 4.701 -4.179 1.00 92.31 97 THR A CA 1
ATOM 749 C C . THR A 1 97 ? 2.696 4.336 -4.626 1.00 92.31 97 THR A C 1
ATOM 751 O O . THR A 1 97 ? 3.162 4.811 -5.660 1.00 92.31 97 THR A O 1
ATOM 754 N N . LEU A 1 98 ? 3.385 3.490 -3.858 1.00 89.94 98 LEU A N 1
ATOM 755 C CA . LEU A 1 98 ? 4.733 3.027 -4.184 1.00 89.94 98 LEU A CA 1
ATOM 756 C C . LEU A 1 98 ? 4.734 2.011 -5.332 1.00 89.94 98 LEU A C 1
ATOM 758 O O . LEU A 1 98 ? 5.574 2.129 -6.216 1.00 89.94 98 LEU A O 1
ATOM 762 N N . ASP A 1 99 ? 3.773 1.086 -5.364 1.00 89.62 99 ASP A N 1
ATOM 763 C CA . ASP A 1 99 ? 3.573 0.142 -6.470 1.00 89.62 99 ASP A CA 1
ATOM 764 C C . ASP A 1 99 ? 3.262 0.912 -7.766 1.00 89.62 99 ASP A C 1
ATOM 766 O O . ASP A 1 99 ? 3.830 0.625 -8.811 1.00 89.62 99 ASP A O 1
ATOM 770 N N . PHE A 1 100 ? 2.463 1.984 -7.704 1.00 88.56 100 PHE A N 1
ATOM 771 C CA . PHE A 1 100 ? 2.248 2.858 -8.862 1.00 88.56 100 PHE A CA 1
ATOM 772 C C . PHE A 1 100 ? 3.543 3.544 -9.334 1.00 88.56 100 PHE A C 1
ATOM 774 O O . PHE A 1 100 ? 3.816 3.609 -10.533 1.00 88.56 100 PHE A O 1
ATOM 781 N N . ALA A 1 101 ? 4.372 4.033 -8.405 1.00 86.69 101 ALA A N 1
ATOM 782 C CA . ALA A 1 101 ? 5.675 4.612 -8.739 1.00 86.69 101 ALA A CA 1
ATOM 783 C C . ALA A 1 101 ? 6.643 3.570 -9.330 1.00 86.69 101 ALA A C 1
ATOM 785 O O . ALA A 1 101 ? 7.415 3.890 -10.237 1.00 86.69 101 ALA A O 1
ATOM 786 N N . GLN A 1 102 ? 6.580 2.326 -8.854 1.00 87.00 102 GLN A N 1
ATOM 787 C CA . GLN A 1 102 ? 7.323 1.201 -9.407 1.00 87.00 102 GLN A CA 1
ATOM 788 C C . GLN A 1 102 ? 6.892 0.908 -10.847 1.00 87.00 102 GLN A C 1
ATOM 790 O O . GLN A 1 102 ? 7.769 0.840 -11.706 1.00 87.00 102 GLN A O 1
ATOM 795 N N . THR A 1 103 ? 5.587 0.788 -11.120 1.00 85.44 103 THR A N 1
ATOM 796 C CA . THR A 1 103 ? 5.049 0.547 -12.470 1.00 85.44 103 THR A CA 1
ATOM 797 C C . THR A 1 103 ? 5.539 1.605 -13.452 1.00 85.44 103 THR A C 1
ATOM 799 O O . THR A 1 103 ? 6.015 1.278 -14.535 1.00 85.44 103 THR A O 1
ATOM 802 N N . LEU A 1 104 ? 5.496 2.880 -13.048 1.00 81.19 104 LEU A N 1
ATOM 803 C CA . LEU A 1 104 ? 5.976 3.997 -13.866 1.00 81.19 104 LEU A CA 1
ATOM 804 C C . LEU A 1 104 ? 7.493 3.990 -14.094 1.00 81.19 104 LEU A C 1
ATOM 806 O O . LEU A 1 104 ? 7.946 4.570 -15.074 1.00 81.19 104 LEU A O 1
ATOM 810 N N . SER A 1 105 ? 8.260 3.368 -13.195 1.00 79.75 105 SER A N 1
ATOM 811 C CA . SER A 1 105 ? 9.726 3.292 -13.270 1.00 79.75 105 SER A CA 1
ATOM 812 C C . SER A 1 105 ? 10.229 2.002 -13.926 1.00 79.75 105 SER A C 1
ATOM 814 O O . SER A 1 105 ? 11.442 1.793 -14.014 1.00 79.75 105 SER A O 1
ATOM 816 N N . TYR A 1 106 ? 9.326 1.102 -14.330 1.00 77.62 106 TYR A N 1
ATOM 817 C CA . TYR A 1 106 ? 9.688 -0.206 -14.865 1.00 77.62 106 TYR A CA 1
ATOM 818 C C . TYR A 1 106 ? 10.204 -0.088 -16.312 1.00 77.62 106 TYR A C 1
ATOM 820 O O . TYR A 1 106 ? 9.626 0.649 -17.121 1.00 77.62 106 TYR A O 1
ATOM 828 N N . PRO A 1 107 ? 11.282 -0.808 -16.680 1.00 66.00 107 PRO A N 1
ATOM 829 C CA . PRO A 1 107 ? 11.830 -0.761 -18.033 1.00 66.00 107 PRO A CA 1
ATOM 830 C C . PRO A 1 107 ? 10.793 -1.201 -19.079 1.00 66.00 107 PRO A C 1
ATOM 832 O O . PRO A 1 107 ? 10.194 -2.269 -18.970 1.00 66.00 107 PRO A O 1
ATOM 835 N N . GLY A 1 108 ? 10.592 -0.369 -20.106 1.00 63.56 108 GLY A N 1
ATOM 836 C CA . GLY A 1 108 ? 9.607 -0.588 -21.175 1.00 63.56 108 GLY A CA 1
ATOM 837 C C . GLY A 1 108 ? 8.381 0.334 -21.128 1.00 63.56 108 GLY A C 1
ATOM 838 O O . GLY A 1 108 ? 7.608 0.345 -22.084 1.00 63.56 108 GLY A O 1
ATOM 839 N N . MET A 1 109 ? 8.217 1.142 -20.073 1.00 64.06 109 MET A N 1
ATOM 840 C CA . MET A 1 109 ? 7.286 2.280 -20.073 1.00 64.06 109 MET A CA 1
ATOM 841 C C . MET A 1 109 ? 7.912 3.521 -20.738 1.00 64.06 109 MET A C 1
ATOM 843 O O . MET A 1 109 ? 9.140 3.637 -20.758 1.00 64.06 109 MET A O 1
ATOM 847 N N . PRO A 1 110 ? 7.106 4.458 -21.282 1.00 59.06 110 PRO A N 1
ATOM 848 C CA . PRO A 1 110 ? 7.611 5.744 -21.760 1.00 59.06 110 PRO A CA 1
ATOM 849 C C . PRO A 1 110 ? 8.382 6.466 -20.649 1.00 59.06 110 PRO A C 1
ATOM 851 O O . PRO A 1 110 ? 7.976 6.417 -19.488 1.00 59.06 110 PRO A O 1
ATOM 854 N N . ASP A 1 111 ? 9.466 7.163 -20.989 1.00 63.28 111 ASP A N 1
ATOM 855 C CA . ASP A 1 111 ? 10.223 7.969 -20.026 1.00 63.28 111 ASP A CA 1
ATOM 856 C C . ASP A 1 111 ? 9.390 9.201 -19.614 1.00 63.28 111 ASP A C 1
ATOM 858 O O . ASP A 1 111 ? 9.492 10.274 -20.206 1.00 63.28 111 ASP A O 1
ATOM 862 N N . VAL A 1 112 ? 8.510 9.052 -18.618 1.00 56.69 112 VAL A N 1
ATOM 863 C CA . VAL A 1 112 ? 7.636 10.146 -18.150 1.00 56.69 112 VAL A CA 1
ATOM 864 C C . VAL A 1 112 ? 8.407 11.140 -17.268 1.00 56.69 112 VAL A C 1
ATOM 866 O O . VAL A 1 112 ? 8.062 12.319 -17.224 1.00 56.69 112 VAL A O 1
ATOM 869 N N . ILE A 1 113 ? 9.447 10.685 -16.554 1.00 55.09 113 ILE A N 1
ATOM 870 C CA . ILE A 1 113 ? 10.170 11.499 -15.554 1.00 55.09 113 ILE A CA 1
ATOM 871 C C . ILE A 1 113 ? 11.700 11.377 -15.686 1.00 55.09 113 ILE A C 1
ATOM 873 O O . ILE A 1 113 ? 12.406 12.374 -15.532 1.00 55.09 113 ILE A O 1
ATOM 877 N N . ALA A 1 114 ? 12.227 10.184 -15.973 1.00 57.34 114 ALA A N 1
ATOM 878 C CA . ALA A 1 114 ? 13.651 9.906 -16.178 1.00 57.34 114 ALA A CA 1
ATOM 879 C C . ALA A 1 114 ? 13.817 8.551 -16.896 1.00 57.34 114 ALA A C 1
ATOM 881 O O . ALA A 1 114 ? 12.829 7.844 -17.058 1.00 57.34 114 ALA A O 1
ATOM 882 N N . THR A 1 115 ? 15.038 8.192 -17.314 1.00 63.28 115 THR A N 1
ATOM 883 C CA . THR A 1 115 ? 15.312 6.896 -17.962 1.00 63.28 115 THR A CA 1
ATOM 884 C C . THR A 1 115 ? 14.913 5.750 -17.037 1.00 63.28 115 THR A C 1
ATOM 886 O O . THR A 1 115 ? 15.492 5.605 -15.955 1.00 63.28 115 THR A O 1
ATOM 889 N N . ASN A 1 116 ? 13.929 4.958 -17.462 1.00 67.12 116 ASN A N 1
ATOM 890 C CA . ASN A 1 116 ? 13.400 3.845 -16.678 1.00 67.12 116 ASN A CA 1
ATOM 891 C C . ASN A 1 116 ? 14.460 2.744 -16.498 1.00 67.12 116 ASN A C 1
ATOM 893 O O . ASN A 1 116 ? 15.027 2.245 -17.470 1.00 67.12 116 ASN A O 1
ATOM 897 N N . ASP A 1 117 ? 14.727 2.364 -15.247 1.00 73.50 117 ASP A N 1
ATOM 898 C CA . ASP A 1 117 ? 15.731 1.360 -14.879 1.00 73.50 117 ASP A CA 1
ATOM 899 C C . ASP A 1 117 ? 15.163 0.393 -13.830 1.00 73.50 117 ASP A C 1
ATOM 901 O O . ASP A 1 117 ? 14.519 0.802 -12.860 1.00 73.50 117 ASP A O 1
ATOM 905 N N . LEU A 1 118 ? 15.461 -0.900 -13.973 1.00 78.31 118 LEU A N 1
ATOM 906 C CA . LEU A 1 118 ? 14.994 -1.950 -13.064 1.00 78.31 118 LEU A CA 1
ATOM 907 C C . LEU A 1 118 ? 15.400 -1.669 -11.610 1.00 78.31 118 LEU A C 1
ATOM 909 O O . LEU A 1 118 ? 14.627 -1.902 -10.681 1.00 78.31 118 LEU A O 1
ATOM 913 N N . MET A 1 119 ? 16.594 -1.107 -11.403 1.00 75.94 119 MET A N 1
ATOM 914 C CA . MET A 1 119 ? 17.082 -0.730 -10.074 1.00 75.94 119 MET A CA 1
ATOM 915 C C . MET A 1 119 ? 16.243 0.394 -9.441 1.00 75.94 119 MET A C 1
ATOM 917 O O . MET A 1 119 ? 16.077 0.448 -8.220 1.00 75.94 119 MET A O 1
ATOM 921 N N . GLN A 1 120 ? 15.706 1.308 -10.253 1.00 79.31 120 GLN A N 1
ATOM 922 C CA . GLN A 1 120 ? 14.800 2.348 -9.768 1.00 79.31 120 GLN A CA 1
ATOM 923 C C . GLN A 1 120 ? 13.453 1.746 -9.364 1.00 79.31 120 GLN A C 1
ATOM 925 O O . GLN A 1 120 ? 12.990 2.014 -8.257 1.00 79.31 120 GLN A O 1
ATOM 930 N N . ALA A 1 121 ? 12.870 0.881 -10.198 1.00 83.81 121 ALA A N 1
ATOM 931 C CA . ALA A 1 121 ? 11.639 0.170 -9.858 1.00 83.81 121 ALA A CA 1
ATOM 932 C C . ALA A 1 121 ? 11.792 -0.641 -8.554 1.00 83.81 121 ALA A C 1
ATOM 934 O O . ALA A 1 121 ? 10.966 -0.528 -7.647 1.00 83.81 121 ALA A O 1
ATOM 935 N N . MET A 1 122 ? 12.904 -1.369 -8.387 1.00 85.00 122 MET A N 1
ATOM 936 C CA . MET A 1 122 ? 13.205 -2.103 -7.149 1.00 85.00 122 MET A CA 1
ATOM 937 C C . MET A 1 122 ? 13.291 -1.208 -5.905 1.00 85.00 122 MET A C 1
ATOM 939 O O . MET A 1 122 ? 12.927 -1.645 -4.811 1.00 85.00 122 MET A O 1
ATOM 943 N N . SER A 1 123 ? 13.732 0.043 -6.064 1.00 85.75 123 SER A N 1
ATOM 944 C CA . SER A 1 123 ? 13.825 1.007 -4.961 1.00 85.75 123 SER A CA 1
ATOM 945 C C . SER A 1 123 ? 12.449 1.413 -4.414 1.00 85.75 123 SER A C 1
ATOM 947 O O . SER A 1 123 ? 12.365 1.821 -3.259 1.00 85.75 123 SER A O 1
ATOM 949 N N . PHE A 1 124 ? 11.376 1.271 -5.201 1.00 87.00 124 PHE A N 1
ATOM 950 C CA . PHE A 1 124 ? 9.992 1.504 -4.767 1.00 87.00 124 PHE A CA 1
ATOM 951 C C . PHE A 1 124 ? 9.289 0.218 -4.317 1.00 87.00 124 PHE A C 1
ATOM 953 O O . PHE A 1 124 ? 8.577 0.232 -3.311 1.00 87.00 124 PHE A O 1
ATOM 960 N N . TRP A 1 125 ? 9.564 -0.900 -4.997 1.00 89.38 125 TRP A N 1
ATOM 961 C CA . TRP A 1 125 ? 8.998 -2.213 -4.677 1.00 89.38 125 TRP A CA 1
ATOM 962 C C . TRP A 1 125 ? 9.325 -2.659 -3.248 1.00 89.38 125 TRP A C 1
ATOM 964 O O . TRP A 1 125 ? 8.444 -3.055 -2.482 1.00 89.38 125 TRP A O 1
ATOM 974 N N . LEU A 1 126 ? 10.604 -2.591 -2.864 1.00 88.81 126 LEU A N 1
ATOM 975 C CA . LEU A 1 126 ? 11.053 -3.143 -1.589 1.00 88.81 126 LEU A CA 1
ATOM 976 C C . LEU A 1 126 ? 10.410 -2.406 -0.392 1.00 88.81 126 LEU A C 1
ATOM 978 O O . LEU A 1 126 ? 9.802 -3.077 0.447 1.00 88.81 126 LEU A O 1
ATOM 982 N N . PRO A 1 127 ? 10.428 -1.057 -0.311 1.00 89.50 127 PRO A N 1
ATOM 983 C CA . PRO A 1 127 ? 9.731 -0.337 0.754 1.00 89.50 127 PRO A CA 1
ATOM 984 C C . PRO A 1 127 ? 8.224 -0.612 0.809 1.00 89.50 127 PRO A C 1
ATOM 986 O O . PRO A 1 127 ? 7.687 -0.756 1.908 1.00 89.50 127 PRO A O 1
ATOM 989 N N . ALA A 1 128 ? 7.544 -0.732 -0.339 1.00 89.94 128 ALA A N 1
ATOM 990 C CA . ALA A 1 128 ? 6.109 -1.026 -0.388 1.00 89.94 128 ALA A CA 1
ATOM 991 C C . ALA A 1 128 ? 5.776 -2.340 0.336 1.00 89.94 128 ALA A C 1
ATOM 993 O O . ALA A 1 128 ? 4.867 -2.391 1.175 1.00 89.94 128 ALA A O 1
ATOM 994 N N . ARG A 1 129 ? 6.570 -3.387 0.073 1.00 91.31 129 ARG A N 1
ATOM 995 C CA . ARG A 1 129 ? 6.436 -4.711 0.701 1.00 91.31 129 ARG A CA 1
ATOM 996 C C . ARG A 1 129 ? 6.798 -4.695 2.182 1.00 91.31 129 ARG A C 1
ATOM 998 O O . ARG A 1 129 ? 6.092 -5.300 2.986 1.00 91.31 129 ARG A O 1
ATOM 1005 N N . PHE A 1 130 ? 7.847 -3.971 2.567 1.00 92.25 130 PHE A N 1
ATOM 1006 C CA . PHE A 1 130 ? 8.209 -3.821 3.979 1.00 92.25 130 PHE A CA 1
ATOM 1007 C C . PHE A 1 130 ? 7.109 -3.126 4.788 1.00 92.25 130 PHE A C 1
ATOM 1009 O O . PHE A 1 130 ? 6.769 -3.591 5.875 1.00 92.25 130 PHE A O 1
ATOM 1016 N N . ILE A 1 131 ? 6.510 -2.056 4.255 1.00 92.44 131 ILE A N 1
ATOM 1017 C CA . ILE A 1 131 ? 5.408 -1.344 4.918 1.00 92.44 131 ILE A CA 1
ATOM 1018 C C . ILE A 1 131 ? 4.207 -2.269 5.113 1.00 92.44 131 ILE A C 1
ATOM 1020 O O . ILE A 1 131 ? 3.657 -2.327 6.211 1.00 92.44 131 ILE A O 1
ATOM 1024 N N . THR A 1 132 ? 3.812 -3.018 4.080 1.00 91.06 132 THR A N 1
ATOM 1025 C CA . THR A 1 132 ? 2.678 -3.951 4.181 1.00 91.06 132 THR A CA 1
ATOM 1026 C C . THR A 1 132 ? 2.954 -5.093 5.156 1.00 91.06 132 THR A C 1
ATOM 1028 O O . THR A 1 132 ? 2.081 -5.417 5.960 1.00 91.06 132 THR A O 1
ATOM 1031 N N . ALA A 1 133 ? 4.162 -5.661 5.159 1.00 92.25 133 ALA A N 1
ATOM 1032 C CA . ALA A 1 133 ? 4.545 -6.711 6.103 1.00 92.25 133 ALA A CA 1
ATOM 1033 C C . ALA A 1 133 ? 4.523 -6.219 7.560 1.00 92.25 133 ALA A C 1
ATOM 1035 O O . ALA A 1 133 ? 3.919 -6.860 8.420 1.00 92.25 133 ALA A O 1
ATOM 1036 N N . LEU A 1 134 ? 5.120 -5.054 7.836 1.00 92.69 134 LEU A N 1
ATOM 1037 C CA . LEU A 1 134 ? 5.106 -4.447 9.170 1.00 92.69 134 LEU A CA 1
ATOM 1038 C C . LEU A 1 134 ? 3.687 -4.083 9.610 1.00 92.69 134 LEU A C 1
ATOM 1040 O O . LEU A 1 134 ? 3.330 -4.272 10.771 1.00 92.69 134 LEU A O 1
ATOM 1044 N N . ALA A 1 135 ? 2.856 -3.595 8.692 1.00 90.88 135 ALA A N 1
ATOM 1045 C CA . ALA A 1 135 ? 1.472 -3.266 8.991 1.00 90.88 135 ALA A CA 1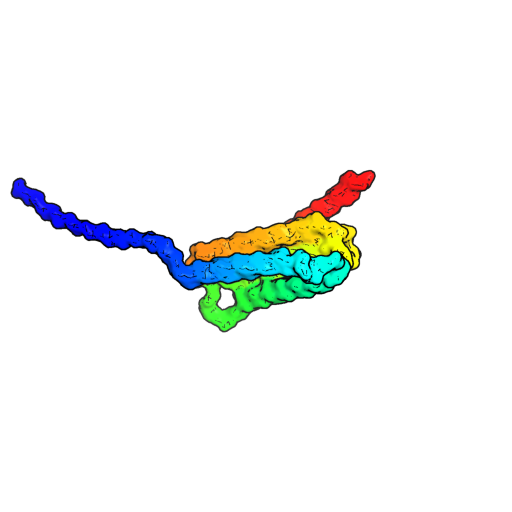
ATOM 1046 C C . ALA A 1 135 ? 0.638 -4.503 9.342 1.00 90.88 135 ALA A C 1
ATOM 1048 O O . ALA A 1 135 ? -0.139 -4.474 10.291 1.00 90.88 135 ALA A O 1
ATOM 1049 N N . LEU A 1 136 ? 0.820 -5.605 8.613 1.00 89.81 136 LEU A N 1
ATOM 1050 C CA . LEU A 1 136 ? 0.155 -6.869 8.918 1.00 89.81 136 LEU A CA 1
ATOM 1051 C C . LEU A 1 136 ? 0.638 -7.455 10.247 1.00 89.81 136 LEU A C 1
ATOM 1053 O O . LEU A 1 136 ? -0.186 -7.906 11.037 1.00 89.81 136 LEU A O 1
ATOM 1057 N N . LEU A 1 137 ? 1.945 -7.400 10.519 1.00 90.06 137 LEU A N 1
ATOM 1058 C CA . LEU A 1 137 ? 2.517 -7.869 11.781 1.00 90.06 137 LEU A CA 1
ATOM 1059 C C . LEU A 1 137 ? 1.978 -7.065 12.969 1.00 90.06 137 LEU A C 1
ATOM 1061 O O . LEU A 1 137 ? 1.458 -7.632 13.924 1.00 90.06 137 LEU A O 1
ATOM 1065 N N . THR A 1 138 ? 2.030 -5.736 12.876 1.00 88.19 138 THR A N 1
ATOM 1066 C CA . THR A 1 138 ? 1.503 -4.854 13.925 1.00 88.19 138 THR A CA 1
ATOM 1067 C C . THR A 1 138 ? 0.001 -5.036 14.113 1.00 88.19 138 THR A C 1
ATOM 1069 O O . THR A 1 138 ? -0.463 -5.081 15.245 1.00 88.19 138 THR A O 1
ATOM 1072 N N . ALA A 1 139 ? -0.771 -5.205 13.040 1.00 86.56 139 ALA A N 1
ATOM 1073 C CA . ALA A 1 139 ? -2.203 -5.460 13.141 1.00 86.56 139 ALA A CA 1
ATOM 1074 C C . ALA A 1 139 ? -2.555 -6.840 13.715 1.00 86.56 139 ALA A C 1
ATOM 1076 O O . ALA A 1 139 ? -3.630 -6.983 14.295 1.00 86.56 139 ALA A O 1
ATOM 1077 N 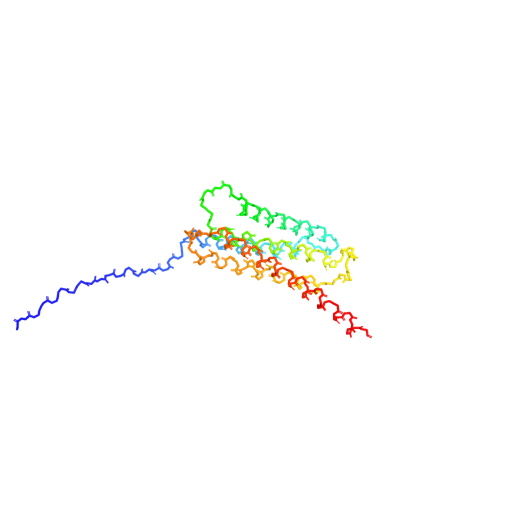N . ALA A 1 140 ? -1.683 -7.839 13.554 1.00 86.81 140 ALA A N 1
ATOM 1078 C CA . ALA A 1 140 ? -1.866 -9.166 14.135 1.00 86.81 140 ALA A CA 1
ATOM 1079 C C . ALA A 1 140 ? -1.659 -9.166 15.658 1.00 86.81 140 ALA A C 1
ATOM 1081 O O . ALA A 1 140 ? -2.336 -9.910 16.365 1.00 86.81 140 ALA A O 1
ATOM 1082 N N . GLU A 1 141 ? -0.750 -8.329 16.163 1.00 85.44 141 GLU A N 1
ATOM 1083 C CA . GLU A 1 141 ? -0.492 -8.189 17.603 1.00 85.44 141 GLU A CA 1
ATOM 1084 C C . GLU A 1 141 ? -1.455 -7.229 18.301 1.00 85.44 141 GLU A C 1
ATOM 1086 O O . GLU A 1 141 ? -1.664 -7.310 19.516 1.00 85.44 141 GLU A O 1
ATOM 1091 N N . LEU A 1 142 ? -2.033 -6.290 17.554 1.00 80.81 142 LEU A N 1
ATOM 1092 C CA . LEU A 1 142 ? -2.855 -5.255 18.146 1.00 80.81 142 LEU A CA 1
ATOM 1093 C C . LEU A 1 142 ? -4.209 -5.856 18.627 1.00 80.81 142 LEU A C 1
ATOM 1095 O O . LEU A 1 142 ? -4.750 -6.776 18.009 1.00 80.81 142 LEU A O 1
ATOM 1099 N N . PRO A 1 143 ? -4.772 -5.406 19.766 1.00 73.69 143 PRO A N 1
ATOM 1100 C CA . PRO A 1 143 ? -6.091 -5.848 20.228 1.00 73.69 143 PRO A CA 1
ATOM 1101 C C . PRO A 1 143 ? -7.248 -5.225 19.430 1.00 73.69 143 PRO A C 1
ATOM 1103 O O . PRO A 1 143 ? -7.366 -4.003 19.334 1.00 73.69 143 PRO A O 1
ATOM 1106 N N . ALA A 1 144 ? -8.192 -6.053 18.960 1.00 67.25 144 ALA A N 1
ATOM 1107 C CA . ALA A 1 144 ? -9.302 -5.638 18.078 1.00 67.25 144 ALA A CA 1
ATOM 1108 C C . ALA A 1 144 ? -10.234 -4.554 18.652 1.00 67.25 144 ALA A C 1
ATOM 1110 O O . ALA A 1 144 ? -11.014 -3.946 17.919 1.00 67.25 144 ALA A O 1
ATOM 1111 N N . GLN A 1 145 ? -10.146 -4.304 19.956 1.00 72.62 145 GLN A N 1
ATOM 1112 C CA . GLN A 1 145 ? -11.008 -3.395 20.705 1.00 72.62 145 GLN A CA 1
ATOM 1113 C C . GLN A 1 145 ? -10.461 -1.961 20.780 1.00 72.62 145 GLN A C 1
ATOM 1115 O O . GLN A 1 145 ? -11.147 -1.080 21.294 1.00 72.62 145 GLN A O 1
ATOM 1120 N N . ILE A 1 146 ? -9.242 -1.696 20.291 1.00 76.12 146 ILE A N 1
ATOM 1121 C CA . ILE A 1 146 ? -8.676 -0.343 20.333 1.00 76.12 146 ILE A CA 1
ATOM 1122 C C . ILE A 1 146 ? -9.407 0.542 19.323 1.00 76.12 146 ILE A C 1
ATOM 1124 O O . ILE A 1 146 ? -9.382 0.295 18.116 1.00 76.12 146 ILE A O 1
ATOM 1128 N N . ILE A 1 147 ? -10.028 1.612 19.817 1.00 81.38 147 ILE A N 1
ATOM 1129 C CA . ILE A 1 147 ? -10.700 2.625 19.002 1.00 81.38 147 ILE A CA 1
ATOM 1130 C C . ILE A 1 147 ? -9.812 3.866 18.966 1.00 81.38 147 ILE A C 1
ATOM 1132 O O . ILE A 1 147 ? -9.476 4.434 20.003 1.00 81.38 147 ILE A O 1
ATOM 1136 N N . LEU A 1 148 ? -9.446 4.315 17.766 1.00 79.31 148 LEU A N 1
ATOM 1137 C CA . LEU A 1 148 ? -8.662 5.540 17.602 1.00 79.31 148 LEU A CA 1
ATOM 1138 C C . LEU A 1 148 ? -9.557 6.775 17.628 1.00 79.31 148 LEU A C 1
ATOM 1140 O O . LEU A 1 148 ? -10.612 6.799 16.982 1.00 79.31 148 LEU A O 1
ATOM 1144 N N . THR A 1 149 ? -9.082 7.831 18.283 1.00 82.06 149 THR A N 1
ATOM 1145 C CA . THR A 1 149 ? -9.700 9.165 18.231 1.00 82.06 149 THR A CA 1
ATOM 1146 C C . THR A 1 149 ? -9.520 9.812 16.854 1.00 82.06 149 THR A C 1
ATOM 1148 O O . THR A 1 149 ? -8.601 9.474 16.108 1.00 82.06 149 THR A O 1
ATOM 1151 N N . HIS A 1 150 ? -10.361 10.794 16.513 1.00 80.56 150 HIS A N 1
ATOM 1152 C CA . HIS A 1 150 ? -10.262 11.514 15.234 1.00 80.56 150 HIS A CA 1
ATOM 1153 C C . HIS A 1 150 ? -8.868 12.132 15.004 1.00 80.56 150 HIS A C 1
ATOM 1155 O O . HIS A 1 150 ? -8.322 12.038 13.906 1.00 80.56 150 HIS A O 1
ATOM 1161 N N . ARG A 1 151 ? -8.254 12.706 16.052 1.00 84.12 151 ARG A N 1
ATOM 1162 C CA . ARG A 1 151 ? -6.902 13.288 15.981 1.00 84.12 151 ARG A CA 1
ATOM 1163 C C . ARG A 1 151 ? -5.841 12.237 15.662 1.00 84.12 151 ARG A C 1
ATOM 1165 O O . ARG A 1 151 ? -5.063 12.441 14.742 1.00 84.12 151 ARG A O 1
ATOM 1172 N N . GLN A 1 152 ? -5.856 11.096 16.353 1.00 85.12 152 GLN A N 1
ATOM 1173 C CA . GLN A 1 152 ? -4.903 10.006 16.104 1.00 85.12 152 GLN A CA 1
ATOM 1174 C C . GLN A 1 152 ? -5.028 9.441 14.684 1.00 85.12 152 GLN A C 1
ATOM 1176 O O . GLN A 1 152 ? -4.019 9.135 14.057 1.00 85.12 152 GLN A O 1
ATOM 1181 N N . ARG A 1 153 ? -6.249 9.349 14.143 1.00 83.00 153 ARG A N 1
ATOM 1182 C CA . ARG A 1 153 ? -6.478 8.916 12.753 1.00 83.00 153 ARG A CA 1
ATOM 1183 C C . ARG A 1 153 ? -5.885 9.894 11.745 1.00 83.00 153 ARG A C 1
ATOM 1185 O O . ARG A 1 153 ? -5.207 9.465 10.817 1.00 83.00 153 ARG A O 1
ATOM 1192 N N . ALA A 1 154 ? -6.125 11.191 11.939 1.00 85.19 154 ALA A N 1
ATOM 1193 C CA . ALA A 1 154 ? -5.544 12.226 11.092 1.00 85.19 154 ALA A CA 1
ATOM 1194 C C . ALA A 1 154 ? -4.010 12.201 11.171 1.00 85.19 154 ALA A C 1
ATOM 1196 O O . ALA A 1 154 ? -3.348 12.227 10.138 1.00 85.19 154 ALA A O 1
ATOM 1197 N N . SER A 1 155 ? -3.445 12.056 12.375 1.00 87.50 155 SER A N 1
ATOM 1198 C CA . SER A 1 155 ? -2.001 11.910 12.566 1.00 87.50 155 SER A CA 1
ATOM 1199 C C . SER A 1 155 ? -1.437 10.688 11.842 1.00 87.50 155 SER A C 1
ATOM 1201 O O . SER A 1 155 ? -0.420 10.825 11.176 1.00 87.50 155 SER A O 1
ATOM 1203 N N . LEU A 1 156 ? -2.096 9.524 11.904 1.00 87.50 156 LEU A N 1
ATOM 1204 C CA . LEU A 1 156 ? -1.657 8.331 11.168 1.00 87.50 156 LEU A CA 1
ATOM 1205 C C . LEU A 1 156 ? -1.608 8.575 9.659 1.00 87.50 156 LEU A C 1
ATOM 1207 O O . LEU A 1 156 ? -0.614 8.230 9.028 1.00 87.50 156 LEU A O 1
ATOM 1211 N N . LEU A 1 157 ? -2.641 9.198 9.086 1.00 88.69 157 LEU A N 1
ATOM 1212 C CA . LEU A 1 157 ? -2.657 9.500 7.654 1.00 88.69 157 LEU A CA 1
ATOM 1213 C C . LEU A 1 157 ? -1.560 10.499 7.271 1.00 88.69 157 LEU A C 1
ATOM 1215 O O . LEU A 1 157 ? -0.850 10.277 6.293 1.00 88.69 157 LEU A O 1
ATOM 1219 N N . ILE A 1 158 ? -1.371 11.555 8.066 1.00 90.44 158 ILE A N 1
ATOM 1220 C CA . ILE A 1 158 ? -0.294 12.532 7.856 1.00 90.44 158 ILE A CA 1
ATOM 1221 C C . ILE A 1 158 ? 1.070 11.843 7.909 1.00 90.44 158 ILE A C 1
ATOM 1223 O O . ILE A 1 158 ? 1.885 12.055 7.016 1.00 90.44 158 ILE A O 1
ATOM 1227 N N . ILE A 1 159 ? 1.304 10.986 8.907 1.00 91.31 159 ILE A N 1
ATOM 1228 C CA . ILE A 1 159 ? 2.544 10.213 9.020 1.00 91.31 159 ILE A CA 1
ATOM 1229 C C . ILE A 1 159 ? 2.739 9.372 7.763 1.00 91.31 159 ILE A C 1
ATOM 1231 O O . ILE A 1 159 ? 3.796 9.468 7.153 1.00 91.31 159 ILE A O 1
ATOM 1235 N N . THR A 1 160 ? 1.723 8.631 7.309 1.00 89.56 160 THR A N 1
ATOM 1236 C CA . THR A 1 160 ? 1.860 7.825 6.089 1.00 89.56 160 THR A CA 1
ATOM 1237 C C . THR A 1 160 ? 2.130 8.658 4.841 1.00 89.56 160 THR A C 1
ATOM 1239 O O . THR A 1 160 ? 2.979 8.279 4.042 1.00 89.56 160 THR A O 1
ATOM 1242 N N . MET A 1 161 ? 1.499 9.825 4.695 1.00 90.94 161 MET A N 1
ATOM 1243 C CA . MET A 1 161 ? 1.758 10.734 3.574 1.00 90.94 161 MET A CA 1
ATOM 1244 C C . MET A 1 161 ? 3.186 11.284 3.601 1.00 90.94 161 MET A C 1
ATOM 1246 O O . MET A 1 161 ? 3.844 11.342 2.564 1.00 90.94 161 MET A O 1
ATOM 1250 N N . LEU A 1 162 ? 3.692 11.636 4.786 1.00 91.56 162 LEU A N 1
ATOM 1251 C CA . LEU A 1 162 ? 5.080 12.055 4.966 1.00 91.56 162 LEU A CA 1
ATOM 1252 C C . LEU A 1 162 ? 6.049 10.913 4.650 1.00 91.56 162 LEU A C 1
ATOM 1254 O O . LEU A 1 162 ? 7.018 11.132 3.929 1.00 91.56 162 LEU A O 1
ATOM 1258 N N . SER A 1 163 ? 5.773 9.695 5.124 1.00 89.06 163 SER A N 1
ATOM 1259 C CA . SER A 1 163 ? 6.580 8.509 4.820 1.00 89.06 163 SER A CA 1
ATOM 1260 C C . SER A 1 163 ? 6.653 8.246 3.316 1.00 89.06 163 SER A C 1
ATOM 1262 O O . SER A 1 163 ? 7.746 8.065 2.788 1.00 89.06 163 SER A O 1
ATOM 1264 N N . ILE A 1 164 ? 5.51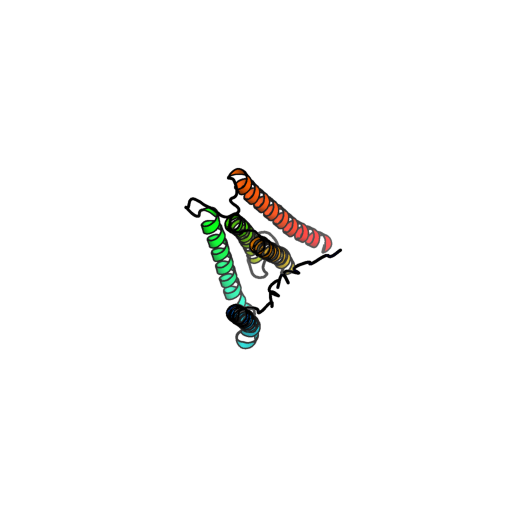5 8.287 2.614 1.00 90.44 164 ILE A N 1
ATOM 1265 C CA . ILE A 1 164 ? 5.453 8.127 1.153 1.00 90.44 164 ILE A CA 1
ATOM 1266 C C . ILE A 1 164 ? 6.274 9.220 0.465 1.00 90.44 164 ILE A C 1
ATOM 1268 O O . ILE A 1 164 ? 7.104 8.914 -0.384 1.00 90.44 164 ILE A O 1
ATOM 1272 N N . SER A 1 165 ? 6.091 10.483 0.861 1.00 89.81 165 SER A N 1
ATOM 1273 C CA . SER A 1 165 ? 6.830 11.616 0.292 1.00 89.81 165 SER A CA 1
ATOM 1274 C C . SER A 1 165 ? 8.347 11.446 0.442 1.00 89.81 165 SER A C 1
ATOM 1276 O O . SER A 1 165 ? 9.088 11.591 -0.529 1.00 89.81 165 SER A O 1
ATOM 1278 N N . ILE A 1 166 ? 8.813 11.047 1.630 1.00 90.56 166 ILE A N 1
ATOM 1279 C CA . ILE A 1 166 ? 10.234 10.787 1.899 1.00 90.56 166 ILE A CA 1
ATOM 1280 C C . ILE A 1 166 ? 10.760 9.642 1.025 1.00 90.56 166 ILE A C 1
ATOM 1282 O O . ILE A 1 166 ? 11.831 9.775 0.435 1.00 90.56 166 ILE A O 1
ATOM 1286 N N . LEU A 1 167 ? 10.020 8.536 0.912 1.00 90.38 167 LEU A N 1
ATOM 1287 C CA . LEU A 1 167 ? 10.429 7.380 0.108 1.00 90.38 167 LEU A CA 1
ATOM 1288 C C . LEU A 1 167 ? 10.491 7.707 -1.387 1.00 90.38 167 LEU A C 1
ATOM 1290 O O . LEU A 1 167 ? 11.449 7.321 -2.057 1.00 90.38 167 LEU A O 1
ATOM 1294 N N . LEU A 1 168 ? 9.523 8.471 -1.898 1.00 87.44 168 LEU A N 1
ATOM 1295 C CA . LEU A 1 168 ? 9.540 8.950 -3.278 1.00 87.44 168 LEU A CA 1
ATOM 1296 C C . LEU A 1 168 ? 10.758 9.845 -3.530 1.00 87.44 168 LEU A C 1
ATOM 1298 O O . LEU A 1 168 ? 11.517 9.600 -4.468 1.00 87.44 168 LEU A O 1
ATOM 1302 N N . LEU A 1 169 ? 11.000 10.834 -2.663 1.00 87.50 169 LEU A N 1
ATOM 1303 C CA . LEU A 1 169 ? 12.165 11.716 -2.763 1.00 87.50 169 LEU A CA 1
ATOM 1304 C C . LEU A 1 169 ? 13.482 10.938 -2.713 1.00 87.50 169 LEU A C 1
ATOM 1306 O O . LEU A 1 169 ? 14.379 11.218 -3.505 1.00 87.50 169 LEU A O 1
ATOM 1310 N N . MET A 1 170 ? 13.596 9.954 -1.820 1.00 86.62 170 MET A N 1
ATOM 1311 C CA . MET A 1 170 ? 14.776 9.098 -1.710 1.00 86.62 170 MET A CA 1
ATOM 1312 C C . MET A 1 170 ? 15.009 8.292 -2.994 1.00 86.62 170 MET A C 1
ATOM 1314 O O . MET A 1 170 ? 16.133 8.281 -3.500 1.00 86.62 170 MET A O 1
ATOM 1318 N N . GLY A 1 171 ? 13.960 7.682 -3.556 1.00 83.31 171 GLY A N 1
ATOM 1319 C CA . GLY A 1 171 ? 14.039 6.936 -4.815 1.00 83.31 171 GLY A CA 1
ATOM 1320 C C . GLY A 1 171 ? 14.501 7.807 -5.988 1.00 83.31 171 GLY A C 1
ATOM 1321 O O . GLY A 1 171 ? 15.445 7.449 -6.698 1.00 83.31 171 GLY A O 1
ATOM 1322 N N . PHE A 1 172 ? 13.922 9.001 -6.141 1.00 82.31 172 PHE A N 1
ATOM 1323 C CA . PHE A 1 172 ? 14.328 9.952 -7.185 1.00 82.31 172 PHE A CA 1
ATOM 1324 C C . PHE A 1 172 ? 15.734 10.529 -6.962 1.00 82.31 172 PHE A C 1
ATOM 1326 O O . PHE A 1 172 ? 16.500 10.709 -7.913 1.00 82.31 172 PHE A O 1
ATOM 1333 N N . TYR A 1 173 ? 16.110 10.814 -5.713 1.00 83.19 173 TYR A N 1
ATOM 1334 C CA . TYR A 1 173 ? 17.439 11.327 -5.383 1.00 83.19 173 TYR A CA 1
ATOM 1335 C C . TYR A 1 173 ? 18.534 10.309 -5.717 1.00 83.19 173 TYR A C 1
ATOM 1337 O O . TYR A 1 173 ? 19.548 10.669 -6.323 1.00 83.19 173 TYR A O 1
ATOM 1345 N N . PHE A 1 174 ? 18.304 9.033 -5.399 1.00 81.06 174 PHE A N 1
ATOM 1346 C CA . PHE A 1 174 ? 19.230 7.946 -5.711 1.00 81.06 174 PHE A CA 1
ATOM 1347 C C . PHE A 1 174 ? 19.466 7.799 -7.221 1.00 81.06 174 PHE A C 1
ATOM 1349 O O . PHE A 1 174 ? 20.611 7.675 -7.661 1.00 81.06 174 PHE A O 1
ATOM 1356 N N . GLN A 1 175 ? 18.410 7.899 -8.034 1.00 77.50 175 GLN A N 1
ATOM 1357 C CA . GLN A 1 175 ? 18.538 7.896 -9.494 1.00 77.50 175 GLN A CA 1
ATOM 1358 C C . GLN A 1 175 ? 19.369 9.087 -9.999 1.00 77.50 175 GLN A C 1
ATOM 1360 O O . GLN A 1 175 ? 20.268 8.926 -10.828 1.00 77.50 175 GLN A O 1
ATOM 1365 N N . LYS A 1 176 ? 19.111 10.291 -9.473 1.00 76.00 176 LYS A N 1
ATOM 1366 C CA . LYS A 1 176 ? 19.816 11.512 -9.885 1.00 76.00 176 LYS A CA 1
ATOM 1367 C C . LYS A 1 176 ? 21.317 11.457 -9.589 1.00 76.00 176 LYS A C 1
ATOM 1369 O O . LYS A 1 176 ? 22.113 11.928 -10.400 1.00 76.00 176 LYS A O 1
ATOM 1374 N N . LEU A 1 177 ? 21.710 10.891 -8.447 1.00 75.81 177 LEU A N 1
ATOM 1375 C CA . LEU A 1 177 ? 23.120 10.654 -8.116 1.00 75.81 177 LEU A CA 1
ATOM 1376 C C . LEU A 1 177 ? 23.778 9.694 -9.103 1.00 75.81 177 LEU A C 1
ATOM 1378 O O . LEU A 1 177 ? 24.876 9.972 -9.578 1.00 75.81 177 LEU A O 1
ATOM 1382 N N . ARG A 1 178 ? 23.093 8.606 -9.462 1.00 71.00 178 ARG A N 1
ATOM 1383 C CA . ARG A 1 178 ? 23.619 7.599 -10.388 1.00 71.00 178 ARG A CA 1
ATOM 1384 C C . ARG A 1 178 ? 23.940 8.190 -11.760 1.00 71.00 178 ARG A C 1
ATOM 1386 O O . ARG A 1 178 ? 25.040 7.988 -12.264 1.00 71.00 178 ARG A O 1
ATOM 1393 N N . HIS A 1 179 ? 23.037 8.993 -12.322 1.00 67.06 179 HIS A N 1
ATOM 1394 C CA . HIS A 1 179 ? 23.287 9.662 -13.605 1.00 67.06 179 HIS A CA 1
ATOM 1395 C C . HIS A 1 179 ? 24.448 10.665 -13.566 1.00 67.06 179 HIS A C 1
ATOM 1397 O O . HIS A 1 179 ? 25.053 10.918 -14.605 1.00 67.06 179 HIS A O 1
ATOM 1403 N N . LYS A 1 180 ? 24.765 11.244 -12.399 1.00 69.88 180 LYS A N 1
ATOM 1404 C CA . LYS A 1 180 ? 25.931 12.124 -12.239 1.00 69.88 180 LYS A CA 1
ATOM 1405 C C . LYS A 1 180 ? 27.249 11.368 -12.092 1.00 69.88 180 LYS A C 1
ATOM 1407 O O . LYS A 1 180 ? 28.263 11.907 -12.497 1.00 69.88 180 LYS A O 1
ATOM 1412 N N . VAL A 1 181 ? 27.239 10.180 -11.487 1.00 72.94 181 VAL A N 1
ATOM 1413 C CA . VAL A 1 181 ? 28.448 9.364 -11.259 1.00 72.94 181 VAL A CA 1
ATOM 1414 C C . VAL A 1 181 ? 28.863 8.587 -12.516 1.00 72.94 181 VAL A C 1
ATOM 1416 O O . VAL A 1 181 ? 30.036 8.278 -12.676 1.00 72.94 181 VAL A O 1
ATOM 1419 N N . LEU A 1 182 ? 27.915 8.274 -13.406 1.00 62.34 182 LEU A N 1
ATOM 1420 C CA . LEU A 1 182 ? 28.157 7.537 -14.656 1.00 62.34 182 LEU A CA 1
ATOM 1421 C C . LEU A 1 182 ? 28.472 8.438 -15.873 1.00 62.34 182 LEU A C 1
ATOM 1423 O O . LEU A 1 182 ? 28.510 7.939 -16.997 1.00 62.34 182 LEU A O 1
ATOM 1427 N N . ARG A 1 183 ? 28.669 9.747 -15.669 1.00 51.16 183 ARG A N 1
ATOM 1428 C CA . ARG A 1 183 ? 29.225 10.689 -16.657 1.00 51.16 183 ARG A CA 1
ATOM 1429 C C . ARG A 1 183 ? 30.609 11.128 -16.216 1.00 51.16 183 ARG A C 1
ATOM 1431 O O . ARG A 1 183 ? 31.447 11.324 -17.119 1.00 51.16 183 ARG A O 1
#

Sequence (183 aa):
MIWSSASSTDNKPTRHLFLPLPLLIQMGLAVGLFLLVMLLPVFVIEDLHSYLPLHNLLEALSIAAALMIFTVGWFSFGHIRSAHLQLLACAFFAAATLDFAQTLSYPGMPDVIATNDLMQAMSFWLPARFITALALLTAAELPAQIILTHRQRASLLIITMLSISILLLMGFYFQKLRHKVLR

InterPro domains:
  IPR033425 Membrane-associated sensor domain MASE3 [PF17159] (48-174)